Protein AF-A0A453GGC9-F1 (afdb_monomer_lite)

pLDDT: mean 82.7, std 16.18, range [39.81, 97.56]

Structure (mmCIF, N/CA/C/O backbone):
data_AF-A0A453GGC9-F1
#
_entry.id   AF-A0A453GGC9-F1
#
loop_
_atom_site.group_PDB
_atom_site.id
_atom_site.type_symbol
_atom_site.label_atom_id
_atom_site.label_alt_id
_atom_site.label_comp_id
_atom_site.label_asym_id
_atom_site.label_entity_id
_atom_site.label_seq_id
_atom_site.pdbx_PDB_ins_code
_atom_site.Cartn_x
_atom_site.Cartn_y
_atom_site.Cartn_z
_atom_site.occupancy
_atom_site.B_iso_or_equiv
_atom_site.auth_seq_id
_atom_site.auth_comp_id
_atom_site.auth_asym_id
_atom_site.auth_atom_id
_atom_site.pdbx_PDB_model_num
ATOM 1 N N . MET A 1 1 ? -20.811 -15.120 23.277 1.00 39.81 1 MET A N 1
ATOM 2 C CA . MET A 1 1 ? -20.354 -13.990 22.446 1.00 39.81 1 MET A CA 1
ATOM 3 C C . MET A 1 1 ? -19.554 -14.593 21.307 1.00 39.81 1 MET A C 1
ATOM 5 O O . MET A 1 1 ? -18.482 -15.112 21.575 1.00 39.81 1 MET A O 1
ATOM 9 N N . ALA A 1 2 ? -20.119 -14.675 20.104 1.00 45.69 2 ALA A N 1
ATOM 10 C CA . ALA A 1 2 ? -19.393 -15.124 18.919 1.00 45.69 2 ALA A CA 1
ATOM 11 C C . ALA A 1 2 ? -19.085 -13.873 18.095 1.00 45.69 2 ALA A C 1
ATOM 13 O O . ALA A 1 2 ? -20.000 -13.213 17.607 1.00 45.69 2 ALA A O 1
ATOM 14 N N . GLU A 1 3 ? -17.810 -13.514 18.051 1.00 43.22 3 GLU A N 1
ATOM 15 C CA . GLU A 1 3 ? -17.276 -12.473 17.180 1.00 43.22 3 GLU A CA 1
ATOM 16 C C . GLU A 1 3 ? -17.521 -12.918 15.730 1.00 43.22 3 GLU A C 1
ATOM 18 O O . GLU A 1 3 ? -17.200 -14.067 15.399 1.00 43.22 3 GLU A O 1
ATOM 23 N N . PRO A 1 4 ? -18.157 -12.108 14.866 1.00 47.81 4 PRO A N 1
ATOM 24 C CA . PRO A 1 4 ? -18.309 -12.501 13.480 1.00 47.81 4 PRO A CA 1
ATOM 25 C C . PRO A 1 4 ? -16.907 -12.516 12.882 1.00 47.81 4 PRO A C 1
ATOM 27 O O . PRO A 1 4 ? -16.223 -11.496 12.891 1.00 47.81 4 PRO A O 1
ATOM 30 N N . ALA A 1 5 ? -16.474 -13.686 12.411 1.00 49.00 5 ALA A N 1
ATOM 31 C CA . ALA A 1 5 ? -15.240 -13.842 11.661 1.00 49.00 5 ALA A CA 1
ATOM 32 C C . ALA A 1 5 ? -15.181 -12.734 10.603 1.00 49.00 5 ALA A C 1
ATOM 34 O O . ALA A 1 5 ? -16.005 -12.718 9.683 1.00 49.00 5 ALA A O 1
ATOM 35 N N . ALA A 1 6 ? -14.263 -11.782 10.796 1.00 49.88 6 ALA A N 1
ATOM 36 C CA . ALA A 1 6 ? -14.000 -10.709 9.858 1.00 49.88 6 ALA A CA 1
ATOM 37 C C . ALA A 1 6 ? -13.816 -11.360 8.489 1.00 49.88 6 ALA A C 1
ATOM 39 O O . ALA A 1 6 ? -12.927 -12.194 8.303 1.00 49.88 6 ALA A O 1
ATOM 40 N N . ALA A 1 7 ? -14.743 -11.078 7.574 1.00 49.94 7 ALA A N 1
ATOM 41 C CA . ALA A 1 7 ? -14.699 -11.599 6.224 1.00 49.94 7 ALA A CA 1
ATOM 42 C C . ALA A 1 7 ? -13.326 -11.241 5.662 1.00 49.94 7 ALA A C 1
ATOM 44 O O . ALA A 1 7 ? -13.043 -10.059 5.491 1.00 49.94 7 ALA A O 1
ATOM 45 N N . ALA A 1 8 ? -12.473 -12.251 5.459 1.00 51.25 8 ALA A N 1
ATOM 46 C CA . ALA A 1 8 ? -11.104 -12.077 5.002 1.00 51.25 8 ALA A CA 1
ATOM 47 C C . ALA A 1 8 ? -11.114 -11.135 3.796 1.00 51.25 8 ALA A C 1
ATOM 49 O O . ALA A 1 8 ? -11.616 -11.469 2.718 1.00 51.25 8 ALA A O 1
ATOM 50 N N . SER A 1 9 ? -10.662 -9.907 4.025 1.00 59.78 9 SER A N 1
ATOM 51 C CA . SER A 1 9 ? -10.795 -8.816 3.081 1.00 59.78 9 SER A CA 1
ATOM 52 C C . SER A 1 9 ? -10.061 -9.176 1.803 1.00 59.78 9 SER A C 1
ATOM 54 O O . SER A 1 9 ? -8.843 -9.318 1.793 1.00 59.78 9 SER A O 1
ATOM 56 N N . THR A 1 10 ? -10.788 -9.262 0.691 1.00 78.31 10 THR A N 1
ATOM 57 C CA . THR A 1 10 ? -10.223 -9.483 -0.652 1.00 78.31 10 THR A CA 1
ATOM 58 C C . THR A 1 10 ? -9.329 -8.318 -1.114 1.00 78.31 10 THR A C 1
ATOM 60 O O . THR A 1 10 ? -8.799 -8.329 -2.223 1.00 78.31 10 THR A O 1
ATOM 63 N N . ARG A 1 11 ? -9.184 -7.264 -0.303 1.00 92.19 11 ARG A N 1
ATOM 64 C CA . ARG A 1 11 ? -8.494 -6.035 -0.671 1.00 92.19 11 ARG A CA 1
ATOM 65 C C . ARG A 1 11 ? -7.016 -6.120 -0.302 1.00 92.19 11 ARG A C 1
ATOM 67 O O . ARG A 1 11 ? -6.657 -6.240 0.864 1.00 92.19 11 ARG A O 1
ATOM 74 N N . LYS A 1 12 ? -6.170 -5.991 -1.320 1.00 94.50 12 LYS A N 1
ATOM 75 C CA . LYS A 1 12 ? -4.714 -5.921 -1.192 1.00 94.50 12 LYS A CA 1
ATOM 76 C C . LYS A 1 12 ? -4.237 -4.518 -1.553 1.00 94.50 12 LYS A C 1
ATOM 78 O O . LYS A 1 12 ? -4.645 -3.970 -2.579 1.00 94.50 12 LYS A O 1
ATOM 83 N N . LEU A 1 13 ? -3.378 -3.949 -0.717 1.00 94.56 13 LEU A N 1
ATOM 84 C CA . LEU A 1 13 ? -2.632 -2.728 -0.992 1.00 94.56 13 LEU A CA 1
ATOM 85 C C . LEU A 1 13 ? -1.222 -3.131 -1.421 1.00 94.56 13 LEU A C 1
ATOM 87 O O . LEU A 1 13 ? -0.428 -3.561 -0.596 1.00 94.56 13 LEU A O 1
ATOM 91 N N . TYR A 1 14 ? -0.920 -3.007 -2.710 1.00 95.19 14 TYR A N 1
ATOM 92 C CA . TYR A 1 14 ? 0.409 -3.293 -3.249 1.00 95.19 14 TYR A CA 1
ATOM 93 C C . TYR A 1 14 ? 1.270 -2.031 -3.215 1.00 95.19 14 TYR A C 1
ATOM 95 O O . TYR A 1 14 ? 0.927 -1.030 -3.852 1.00 95.19 14 TYR A O 1
ATOM 103 N N . GLY A 1 15 ? 2.395 -2.064 -2.505 1.00 93.56 15 GLY A N 1
ATOM 104 C CA . GLY A 1 15 ? 3.311 -0.929 -2.460 1.00 93.56 15 GLY A CA 1
ATOM 105 C C . GLY A 1 15 ? 4.416 -1.076 -1.426 1.00 93.56 15 GLY A C 1
ATOM 106 O O . GLY A 1 15 ? 4.555 -2.104 -0.782 1.00 93.56 15 GLY A O 1
ATOM 107 N N . TYR A 1 16 ? 5.207 -0.020 -1.265 1.00 91.69 16 TYR A N 1
ATOM 108 C CA . TYR A 1 16 ? 6.230 0.059 -0.222 1.00 91.69 16 TYR A CA 1
ATOM 109 C C . TYR A 1 16 ? 5.657 0.731 1.029 1.00 91.69 16 TYR A C 1
ATOM 111 O O . TYR A 1 16 ? 4.976 1.750 0.894 1.00 91.69 16 TYR A O 1
ATOM 119 N N . GLU A 1 17 ? 5.931 0.202 2.223 1.00 84.81 17 GLU A N 1
ATOM 120 C CA . GLU A 1 17 ? 5.279 0.622 3.479 1.00 84.81 17 GLU A CA 1
ATOM 121 C C . GLU A 1 17 ? 5.461 2.116 3.782 1.00 84.81 17 GLU A C 1
ATOM 123 O O . GLU A 1 17 ? 4.528 2.788 4.215 1.00 84.81 17 GLU A O 1
ATOM 128 N N . LEU A 1 18 ? 6.641 2.663 3.479 1.00 89.25 18 LEU A N 1
ATOM 129 C CA . LEU A 1 18 ? 6.983 4.064 3.749 1.00 89.25 18 LEU A CA 1
ATOM 130 C C . LEU A 1 18 ? 6.811 4.980 2.531 1.00 89.25 18 LEU A C 1
ATOM 132 O O . LEU A 1 18 ? 7.165 6.158 2.577 1.00 89.25 18 LEU A O 1
ATOM 136 N N . SER A 1 19 ? 6.274 4.470 1.421 1.00 92.94 19 SER A N 1
ATOM 137 C CA . SER A 1 19 ? 5.923 5.327 0.291 1.00 92.94 19 SER A CA 1
ATOM 138 C C . SER A 1 19 ? 4.757 6.231 0.672 1.00 92.94 19 SER A C 1
ATOM 140 O O . SER A 1 19 ? 3.720 5.755 1.137 1.00 92.94 19 SER A O 1
ATOM 142 N N . SER A 1 20 ? 4.874 7.527 0.377 1.00 95.69 20 SER A N 1
ATOM 143 C CA . SER A 1 20 ? 3.803 8.503 0.610 1.00 95.69 20 SER A CA 1
ATOM 144 C C . SER A 1 20 ? 2.458 8.072 0.013 1.00 95.69 20 SER A C 1
ATOM 146 O O . SER A 1 20 ? 1.411 8.382 0.576 1.00 95.69 20 SER A O 1
ATOM 148 N N . ASN A 1 21 ? 2.463 7.348 -1.111 1.00 93.69 21 ASN A N 1
ATOM 149 C CA . ASN A 1 21 ? 1.234 6.854 -1.736 1.00 93.69 21 ASN A CA 1
ATOM 150 C C . ASN A 1 21 ? 0.594 5.727 -0.917 1.00 93.69 21 ASN A C 1
ATOM 152 O O . ASN A 1 21 ? -0.606 5.778 -0.656 1.00 93.69 21 ASN A O 1
ATOM 156 N N . SER A 1 22 ? 1.390 4.752 -0.473 1.00 94.94 22 SER A N 1
ATOM 157 C CA . SER A 1 22 ? 0.913 3.645 0.362 1.00 94.94 22 SER A CA 1
ATOM 158 C C . SER A 1 22 ? 0.372 4.158 1.691 1.00 94.94 22 SER A C 1
ATOM 160 O O . SER A 1 22 ? -0.727 3.782 2.080 1.00 94.94 22 SER A O 1
ATOM 162 N N . VAL A 1 23 ? 1.087 5.088 2.338 1.00 95.88 23 VAL A N 1
ATOM 163 C CA . VAL A 1 23 ? 0.674 5.695 3.613 1.00 95.88 23 VAL A CA 1
ATOM 164 C C . VAL A 1 23 ? -0.671 6.412 3.482 1.00 95.88 23 VAL A C 1
ATOM 166 O O . VAL A 1 23 ? -1.539 6.244 4.334 1.00 95.88 23 VAL A O 1
ATOM 169 N N . ARG A 1 24 ? -0.892 7.173 2.399 1.00 97.56 24 ARG A N 1
ATOM 170 C CA . ARG A 1 24 ? -2.175 7.861 2.159 1.00 97.56 24 ARG A CA 1
ATOM 171 C C . ARG A 1 24 ? -3.338 6.882 2.012 1.00 97.56 24 ARG A C 1
ATOM 173 O O . ARG A 1 24 ? -4.398 7.108 2.589 1.00 97.56 24 ARG A O 1
ATOM 180 N N . ILE A 1 25 ? -3.150 5.808 1.246 1.00 96.62 25 ILE A N 1
ATOM 181 C CA . ILE A 1 25 ? -4.201 4.804 1.044 1.00 96.62 25 ILE A CA 1
ATOM 182 C C . ILE A 1 25 ? -4.442 4.005 2.327 1.00 96.62 25 ILE A C 1
ATOM 184 O O . ILE A 1 25 ? -5.595 3.807 2.697 1.00 96.62 25 ILE A O 1
ATOM 188 N N . ALA A 1 26 ? -3.385 3.613 3.039 1.00 95.50 26 ALA A N 1
ATOM 189 C CA . ALA A 1 26 ? -3.482 2.951 4.334 1.00 95.50 26 ALA A CA 1
ATOM 190 C C . ALA A 1 26 ? -4.251 3.809 5.348 1.00 95.50 26 ALA A C 1
ATOM 192 O O . ALA A 1 26 ? -5.153 3.303 6.011 1.00 95.50 26 ALA A O 1
ATOM 193 N N . ALA A 1 27 ? -3.953 5.108 5.442 1.00 96.19 27 ALA A N 1
ATOM 194 C CA . ALA A 1 27 ? -4.691 6.032 6.302 1.00 96.19 27 ALA A CA 1
ATOM 195 C C . ALA A 1 27 ? -6.183 6.062 5.938 1.00 96.19 27 ALA A C 1
ATOM 197 O O . ALA A 1 27 ? -7.021 5.838 6.805 1.00 96.19 27 ALA A O 1
ATOM 198 N N . LEU A 1 28 ? -6.516 6.220 4.653 1.00 97.00 28 LEU A N 1
ATOM 199 C CA . LEU A 1 28 ? -7.904 6.241 4.187 1.00 97.00 28 LEU A CA 1
ATOM 200 C C . LEU A 1 28 ? -8.648 4.924 4.464 1.00 97.00 28 LEU A C 1
ATOM 202 O O . LEU A 1 28 ? -9.815 4.945 4.847 1.00 97.00 28 LEU A O 1
ATOM 206 N N . LEU A 1 29 ? -7.996 3.773 4.280 1.00 95.75 29 LEU A N 1
ATOM 207 C CA . LEU A 1 29 ? -8.593 2.468 4.582 1.00 95.75 29 LEU A CA 1
ATOM 208 C C . LEU A 1 29 ? -8.866 2.316 6.084 1.00 95.75 29 LEU A C 1
ATOM 210 O O . LEU A 1 29 ? -9.969 1.916 6.458 1.00 95.75 29 LEU A O 1
ATOM 214 N N . ASN A 1 30 ? -7.915 2.726 6.927 1.00 94.44 30 ASN A N 1
ATOM 215 C CA . ASN A 1 30 ? -8.080 2.750 8.380 1.00 94.44 30 ASN A CA 1
ATOM 216 C C . ASN A 1 30 ? -9.215 3.694 8.818 1.00 94.44 30 ASN A C 1
ATOM 218 O O . ASN A 1 30 ? -10.067 3.296 9.606 1.00 94.44 30 ASN A O 1
ATOM 222 N N . GLU A 1 31 ? -9.290 4.911 8.269 1.00 96.88 31 GLU A N 1
ATOM 223 C CA . GLU A 1 31 ? -10.364 5.875 8.568 1.00 96.88 31 GLU A CA 1
ATOM 224 C C . GLU A 1 31 ? -11.757 5.354 8.189 1.00 96.88 31 GLU A C 1
ATOM 226 O O . GLU A 1 31 ? -12.762 5.748 8.783 1.00 96.88 31 GLU A O 1
ATOM 231 N N . LYS A 1 32 ? -11.836 4.473 7.188 1.00 94.81 32 LYS A N 1
ATOM 232 C CA . LYS A 1 32 ? -13.084 3.833 6.757 1.00 94.81 32 LYS A CA 1
ATOM 233 C C . LYS A 1 32 ? -13.374 2.513 7.473 1.00 94.81 32 LYS A C 1
ATOM 235 O O . LYS A 1 32 ? -14.420 1.929 7.197 1.00 94.81 32 LYS A O 1
ATOM 240 N N . GLY A 1 33 ? -12.488 2.048 8.357 1.00 93.50 33 GLY A N 1
ATOM 241 C CA . GLY A 1 33 ? -12.613 0.746 9.015 1.00 93.50 33 GLY A CA 1
ATOM 242 C C . GLY A 1 33 ? -12.626 -0.414 8.018 1.00 93.50 33 GLY A C 1
ATOM 243 O O . GLY A 1 33 ? -13.376 -1.368 8.197 1.00 93.50 33 GLY A O 1
ATOM 244 N N . LEU A 1 34 ? -11.875 -0.290 6.920 1.00 94.00 34 LEU A N 1
ATOM 245 C CA . LEU A 1 34 ? -11.793 -1.305 5.875 1.00 94.00 34 LEU A CA 1
ATOM 246 C C . LEU A 1 34 ? -10.531 -2.136 6.069 1.00 94.00 34 LEU A C 1
ATOM 248 O O . LEU A 1 34 ? -9.429 -1.605 5.946 1.00 94.00 34 LEU A O 1
ATOM 252 N N . ASP A 1 35 ? -10.700 -3.436 6.278 1.00 93.50 35 ASP A N 1
ATOM 253 C CA . ASP A 1 35 ? -9.586 -4.376 6.334 1.00 93.50 35 ASP A CA 1
ATOM 254 C C . ASP A 1 35 ? -8.870 -4.481 4.977 1.00 93.50 35 ASP A C 1
ATOM 256 O O . ASP A 1 35 ? -9.478 -4.392 3.896 1.00 93.50 35 ASP A O 1
ATOM 260 N N . TYR A 1 36 ? -7.551 -4.651 5.036 1.00 94.38 36 TYR A N 1
ATOM 261 C CA . TYR A 1 36 ? -6.694 -4.847 3.875 1.00 94.38 36 TYR A CA 1
ATOM 262 C C . TYR A 1 36 ? -5.419 -5.602 4.246 1.00 94.38 36 TYR A C 1
ATOM 264 O O . TYR A 1 36 ? -4.941 -5.547 5.377 1.00 94.38 36 TYR A O 1
ATOM 272 N N . GLU A 1 37 ? -4.834 -6.262 3.254 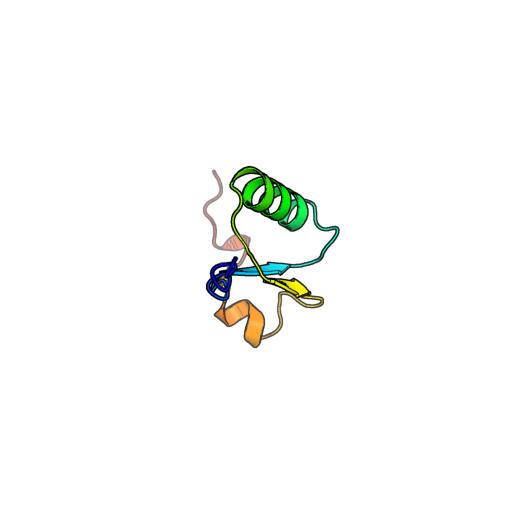1.00 94.94 37 GLU A N 1
ATOM 273 C CA . GLU A 1 37 ? -3.492 -6.838 3.335 1.00 94.94 37 GLU A CA 1
ATOM 274 C C . GLU A 1 37 ? -2.497 -5.901 2.642 1.00 94.94 37 GLU A C 1
ATOM 276 O O . GLU A 1 37 ? -2.675 -5.564 1.467 1.00 94.94 37 GLU A O 1
ATOM 281 N N . LEU A 1 38 ? -1.445 -5.480 3.345 1.00 93.62 38 LEU A N 1
ATOM 282 C CA . LEU A 1 38 ? -0.324 -4.774 2.730 1.00 93.62 38 LEU A CA 1
ATOM 283 C C . LEU A 1 38 ? 0.627 -5.794 2.098 1.00 93.62 38 LEU A C 1
ATOM 285 O O . LEU A 1 38 ? 1.288 -6.556 2.798 1.00 93.62 38 LEU A O 1
ATOM 289 N N . VAL A 1 39 ? 0.696 -5.795 0.770 1.00 94.38 39 VAL A N 1
ATOM 290 C CA . VAL A 1 39 ? 1.646 -6.603 0.005 1.00 94.38 39 VAL A CA 1
ATOM 291 C C . VAL A 1 39 ? 2.837 -5.716 -0.330 1.00 94.38 39 VAL A C 1
ATOM 293 O O . VAL A 1 39 ? 2.723 -4.803 -1.154 1.00 94.38 39 VAL A O 1
ATOM 296 N N . VAL A 1 40 ? 3.968 -5.972 0.329 1.00 93.44 40 VAL A N 1
ATOM 297 C CA . VAL A 1 40 ? 5.197 -5.202 0.119 1.00 93.44 40 VAL A CA 1
ATOM 298 C C . VAL A 1 40 ? 5.743 -5.472 -1.282 1.00 93.44 40 VAL A C 1
ATOM 300 O O . VAL A 1 40 ? 5.905 -6.622 -1.685 1.00 93.44 40 VAL A O 1
ATOM 303 N N . VAL A 1 41 ? 5.998 -4.399 -2.032 1.00 92.56 41 VAL A N 1
ATOM 304 C CA . VAL A 1 41 ? 6.534 -4.456 -3.398 1.00 92.56 41 VAL A CA 1
ATOM 305 C C . VAL A 1 41 ? 7.866 -3.717 -3.465 1.00 92.56 41 VAL A C 1
ATOM 307 O O . VAL A 1 41 ? 7.885 -2.485 -3.461 1.00 92.56 41 VAL A O 1
ATOM 310 N N . ASP A 1 42 ? 8.959 -4.472 -3.582 1.00 88.38 42 ASP A N 1
ATOM 311 C CA . ASP A 1 42 ? 10.317 -3.925 -3.711 1.00 88.38 42 ASP A CA 1
ATOM 312 C C . ASP A 1 42 ? 10.638 -3.478 -5.147 1.00 88.38 42 ASP A C 1
ATOM 314 O O . ASP A 1 42 ? 11.230 -2.418 -5.354 1.00 88.38 42 ASP A O 1
ATOM 318 N N . ASP A 1 43 ? 10.191 -4.238 -6.156 1.00 89.38 43 ASP A N 1
ATOM 319 C CA . ASP A 1 43 ? 10.338 -3.885 -7.573 1.00 89.38 43 ASP A CA 1
ATOM 320 C C . ASP A 1 43 ? 8.982 -3.784 -8.276 1.00 89.38 43 ASP A C 1
ATOM 322 O O . ASP A 1 43 ? 8.416 -4.754 -8.769 1.00 89.38 43 ASP A O 1
ATOM 326 N N . THR A 1 44 ? 8.468 -2.560 -8.391 1.00 86.12 44 THR A N 1
ATOM 327 C CA . THR A 1 44 ? 7.182 -2.304 -9.066 1.00 86.12 44 THR A CA 1
ATOM 328 C C . THR A 1 44 ? 7.206 -2.525 -10.584 1.00 86.12 44 THR A C 1
ATOM 330 O O . THR A 1 44 ? 6.176 -2.333 -11.234 1.00 86.12 44 THR A O 1
ATOM 333 N N . LYS A 1 45 ? 8.369 -2.845 -11.166 1.00 85.75 45 LYS A N 1
ATOM 334 C CA . LYS A 1 45 ? 8.533 -3.133 -12.596 1.00 85.75 45 LYS A CA 1
ATOM 335 C C . LYS A 1 45 ? 8.611 -4.629 -12.883 1.00 85.75 45 LYS A C 1
ATOM 337 O O . LYS A 1 45 ? 8.708 -4.986 -14.058 1.00 85.75 45 LYS A O 1
ATOM 342 N N . SER A 1 46 ? 8.566 -5.490 -11.866 1.00 88.25 46 SER A N 1
ATOM 343 C CA . SER A 1 46 ? 8.523 -6.925 -12.113 1.00 88.25 46 SER A CA 1
ATOM 344 C C . SER A 1 46 ? 7.238 -7.300 -12.873 1.00 88.25 46 SER A C 1
ATOM 346 O O . SER A 1 46 ? 6.201 -6.633 -12.724 1.00 88.25 46 SER A O 1
ATOM 348 N N . PRO A 1 47 ? 7.281 -8.335 -13.732 1.00 86.94 47 PRO A N 1
ATOM 349 C CA . PRO A 1 47 ? 6.140 -8.713 -14.559 1.00 86.94 47 PRO A CA 1
ATOM 350 C C . PRO A 1 47 ? 4.866 -8.992 -13.752 1.00 86.94 47 PRO A C 1
ATOM 352 O O . PRO A 1 47 ? 3.778 -8.623 -14.198 1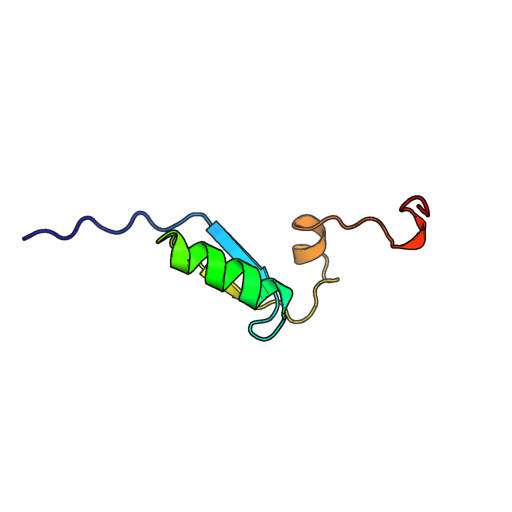.00 86.94 47 PRO A O 1
ATOM 355 N N . GLU A 1 48 ? 4.983 -9.583 -12.557 1.00 89.75 48 GLU A N 1
ATOM 356 C CA . GLU A 1 48 ? 3.826 -9.868 -11.708 1.00 89.75 48 GLU A CA 1
ATOM 357 C C . GLU A 1 48 ? 3.111 -8.601 -11.213 1.00 89.75 48 GLU A C 1
ATOM 359 O O . GLU A 1 48 ? 1.882 -8.588 -11.164 1.00 89.75 48 GLU A O 1
ATOM 364 N N . PHE A 1 49 ? 3.832 -7.512 -10.917 1.00 89.81 49 PHE A N 1
ATOM 365 C CA . PHE A 1 49 ? 3.217 -6.261 -10.455 1.00 89.81 49 PHE A CA 1
ATOM 366 C C . PHE A 1 49 ? 2.807 -5.337 -11.606 1.00 89.81 49 PHE A C 1
ATOM 368 O O . PHE A 1 49 ? 1.824 -4.603 -11.475 1.00 89.81 49 PHE A O 1
ATOM 375 N N . LEU A 1 50 ? 3.481 -5.409 -12.758 1.00 88.25 50 LEU A N 1
ATOM 376 C CA . LEU A 1 50 ? 3.041 -4.718 -13.976 1.00 88.25 50 LEU A CA 1
ATOM 377 C C . LEU A 1 50 ? 1.702 -5.254 -14.493 1.00 88.25 50 LEU A C 1
ATOM 379 O O . LEU A 1 50 ? 0.891 -4.471 -14.982 1.00 88.25 50 LEU A O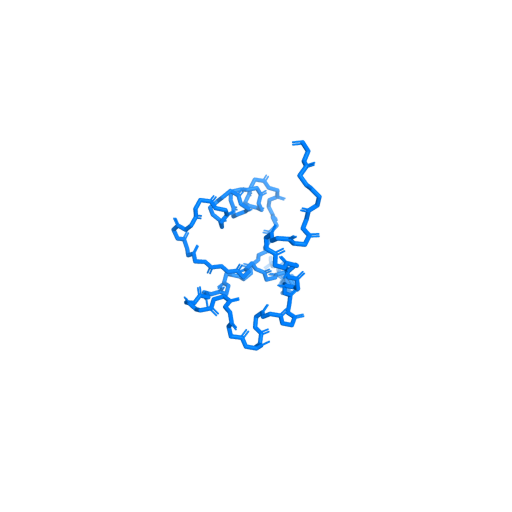 1
ATOM 383 N 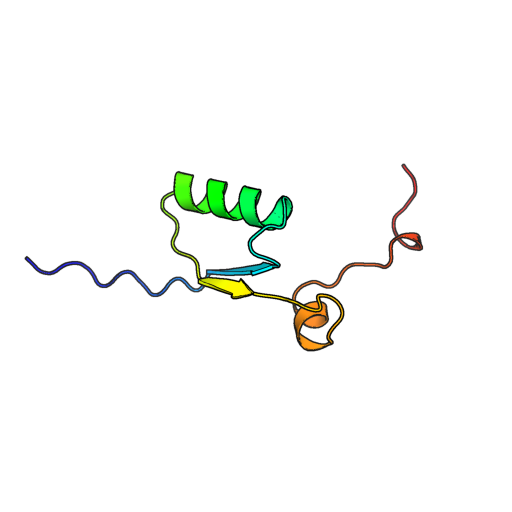N . ALA A 1 51 ? 1.441 -6.555 -14.344 1.00 88.56 51 ALA A N 1
ATOM 384 C CA . ALA A 1 51 ? 0.146 -7.145 -14.685 1.00 88.56 51 ALA A CA 1
ATOM 385 C C . ALA A 1 51 ? -1.002 -6.613 -13.803 1.00 88.56 51 ALA A C 1
ATOM 387 O O . ALA A 1 51 ? -2.144 -6.548 -14.252 1.00 88.56 51 ALA A O 1
ATOM 388 N N . ILE A 1 52 ? -0.698 -6.205 -12.565 1.00 88.94 52 ILE A N 1
ATOM 389 C CA . ILE A 1 52 ? -1.667 -5.637 -11.615 1.00 88.94 52 ILE A CA 1
ATOM 390 C C . ILE A 1 52 ? -1.863 -4.136 -11.862 1.00 88.94 52 ILE A C 1
ATOM 392 O O . ILE A 1 52 ? -2.984 -3.635 -11.802 1.00 88.94 52 ILE A O 1
ATOM 396 N N . ASN A 1 53 ? -0.778 -3.406 -12.133 1.00 87.19 53 ASN A N 1
ATOM 397 C CA . ASN A 1 53 ? -0.787 -1.961 -12.337 1.00 87.19 53 ASN A CA 1
ATOM 3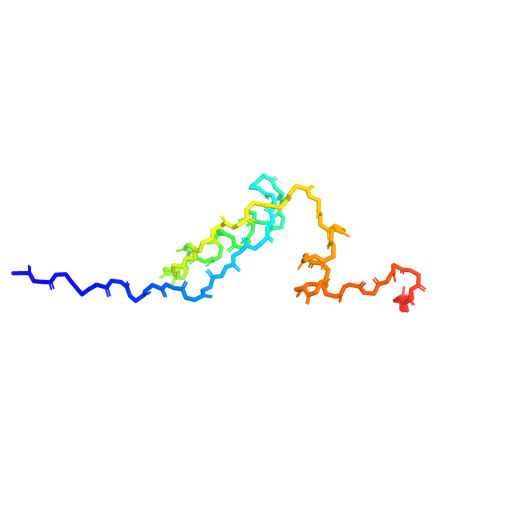98 C C . ASN A 1 53 ? -0.139 -1.604 -13.678 1.00 87.19 53 ASN A C 1
ATOM 400 O O . ASN A 1 53 ? 1.025 -1.192 -13.738 1.00 87.19 53 ASN A O 1
ATOM 404 N N . VAL A 1 54 ? -0.915 -1.749 -14.755 1.00 85.31 54 VAL A N 1
ATOM 405 C CA . VAL A 1 54 ? -0.486 -1.383 -16.107 1.00 85.31 54 VAL A CA 1
ATOM 406 C C . VAL A 1 54 ? -0.398 0.139 -16.200 1.00 85.31 54 VAL A C 1
ATOM 408 O O . VAL A 1 54 ? -1.379 0.830 -16.475 1.00 85.31 54 VAL A O 1
ATOM 411 N N . ARG A 1 55 ? 0.795 0.680 -15.945 1.00 77.69 55 ARG A N 1
ATOM 412 C CA . ARG A 1 55 ? 1.076 2.108 -16.102 1.00 77.69 55 ARG A CA 1
ATOM 413 C C . ARG A 1 55 ? 1.611 2.362 -17.510 1.00 77.69 55 ARG A C 1
ATOM 415 O O . ARG A 1 55 ? 2.631 1.767 -17.866 1.00 77.69 55 ARG A O 1
ATOM 422 N N . PRO A 1 56 ? 0.982 3.242 -18.308 1.00 71.31 56 PRO A N 1
ATOM 423 C CA . PRO A 1 56 ? 1.589 3.681 -19.551 1.00 71.31 56 PRO A CA 1
ATOM 424 C C . PRO A 1 56 ? 2.924 4.371 -19.238 1.00 71.31 56 PRO A C 1
ATOM 426 O O . PRO A 1 56 ? 3.074 4.993 -18.178 1.00 71.31 56 PRO A O 1
ATOM 429 N N . PRO A 1 57 ? 3.921 4.260 -20.126 1.00 73.62 57 PRO A N 1
ATOM 430 C CA . PRO A 1 57 ? 5.174 4.960 -19.921 1.00 73.62 57 PRO A CA 1
ATOM 431 C C . PRO A 1 57 ? 4.920 6.472 -19.898 1.00 73.62 57 PRO A C 1
ATOM 433 O O . PRO A 1 57 ? 4.033 6.972 -20.584 1.00 73.62 57 PRO A O 1
ATOM 436 N N . ALA A 1 58 ? 5.708 7.211 -19.115 1.00 68.75 58 ALA A N 1
ATOM 437 C CA . ALA A 1 58 ? 5.471 8.638 -18.870 1.00 68.75 58 ALA A CA 1
ATOM 438 C C . ALA A 1 58 ? 5.397 9.491 -20.155 1.00 68.75 58 ALA A C 1
ATOM 440 O O . ALA A 1 58 ? 4.699 10.494 -20.178 1.00 68.75 58 ALA A O 1
ATOM 441 N N . HIS A 1 59 ? 6.067 9.068 -21.233 1.00 71.06 59 HIS A N 1
ATOM 442 C CA . HIS A 1 59 ? 6.041 9.738 -22.538 1.00 71.06 59 HIS A CA 1
ATOM 443 C C . HIS A 1 59 ? 4.768 9.475 -23.363 1.00 71.06 59 HIS A C 1
ATOM 445 O O . HIS A 1 59 ? 4.585 10.094 -24.405 1.00 71.06 59 HIS A O 1
ATOM 451 N N . ALA A 1 60 ? 3.923 8.529 -22.944 1.00 70.06 60 ALA A N 1
ATOM 452 C CA . ALA A 1 60 ? 2.668 8.187 -23.613 1.00 70.06 60 ALA A CA 1
ATOM 453 C C . ALA A 1 60 ? 1.454 8.915 -23.014 1.00 70.06 60 ALA A C 1
ATOM 455 O O . ALA A 1 60 ? 0.353 8.801 -23.549 1.00 70.06 60 ALA A O 1
ATOM 456 N N . LEU A 1 61 ? 1.633 9.652 -21.913 1.00 71.94 61 LEU A N 1
ATOM 457 C CA . LEU A 1 61 ? 0.589 10.520 -21.379 1.00 71.94 61 LEU A CA 1
ATOM 458 C C . LEU A 1 61 ? 0.654 11.879 -22.092 1.00 71.94 61 LEU A C 1
ATOM 460 O O . LEU A 1 61 ? 1.751 12.420 -22.241 1.00 71.94 61 LEU A O 1
ATOM 464 N N . PRO A 1 62 ? -0.483 12.437 -22.544 1.00 74.25 62 PRO A N 1
ATOM 465 C CA . PRO A 1 62 ? -0.495 13.760 -23.149 1.00 74.25 62 PRO A CA 1
ATOM 466 C C . PRO A 1 62 ? 0.004 14.793 -22.136 1.00 74.25 62 PRO A C 1
ATOM 468 O O . PRO A 1 62 ? -0.449 14.821 -20.989 1.00 74.25 62 PRO A O 1
ATOM 471 N N . SER A 1 63 ? 0.945 15.632 -22.567 1.00 75.88 63 SER A N 1
ATOM 472 C CA . SER A 1 63 ? 1.348 16.824 -21.827 1.00 75.88 63 SER A CA 1
ATOM 473 C C . SER A 1 63 ? 0.137 17.754 -21.737 1.00 75.88 63 SER A C 1
ATOM 475 O O . SER A 1 63 ? -0.371 18.181 -22.774 1.00 75.88 63 SER A O 1
ATOM 477 N N . TYR A 1 64 ? -0.340 18.015 -20.521 1.00 63.06 64 TYR A N 1
ATOM 478 C CA . TYR A 1 64 ? -1.301 19.088 -20.255 1.00 63.06 64 TYR A CA 1
ATOM 479 C C .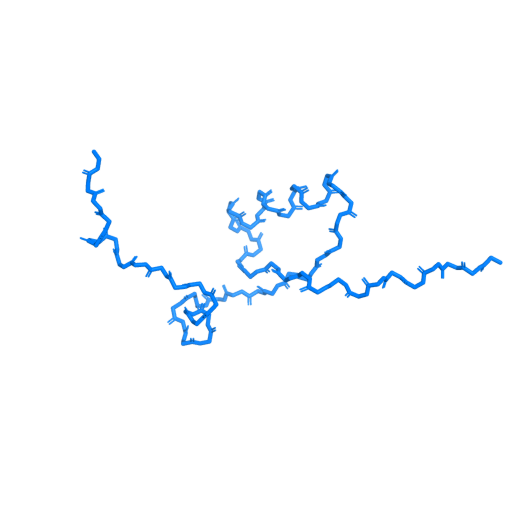 TYR A 1 64 ? -0.591 20.439 -20.206 1.00 63.06 64 TYR A C 1
ATOM 481 O O . TYR A 1 64 ? 0.541 20.481 -19.669 1.00 63.06 64 TYR A O 1
#

Organism: Aegilops tauschii subsp. strangulata (NCBI:txid200361)

Secondary structure (DSSP, 8-state):
-----------EEEE-TT-HHHHHHHHHHHHTT---EEEE-S-TTSHHHHTTS-PPPGGGSPP-

Sequence (64 aa):
MAEPAAAASTRKLYGYELSSNSVRIAALLNEKGLDYELVVVDDTKSPEFLAINVRPPAHALPSY

InterPro domains:
  IPR004045 Glutathione S-transferase, N-terminal [PF13417] (13-62)
  IPR004045 Glutathione S-transferase, N-terminal [PS50404] (9-64)
  IPR036249 Thioredoxin-like superfamily [SSF52833] (9-54)

Radius of gyration: 15.69 Å; chains: 1; bounding box: 31×34×46 Å

Foldseek 3Di:
DDDPDDPQAPAEDEEACPPPVSVVVVVVCVVVVHDYHYDYDPDCPPPVNCVVPVDDPPVPDDDD